Protein AF-A0A8J9SEF2-F1 (afdb_monomer_lite)

Structure (mmCIF, N/CA/C/O backbone):
data_AF-A0A8J9SEF2-F1
#
_entry.id   AF-A0A8J9SEF2-F1
#
loop_
_atom_site.group_PDB
_atom_site.id
_atom_site.type_symbol
_atom_site.label_atom_id
_atom_site.label_alt_id
_atom_site.label_comp_id
_atom_site.label_asym_id
_atom_site.label_entity_id
_atom_site.label_seq_id
_atom_site.pdbx_PDB_ins_code
_atom_site.Cartn_x
_atom_site.Cartn_y
_atom_site.Cartn_z
_atom_site.occupancy
_atom_site.B_iso_or_equiv
_atom_site.auth_seq_id
_atom_site.auth_comp_id
_atom_site.auth_asym_id
_atom_site.auth_atom_id
_atom_site.pdbx_PDB_model_num
ATOM 1 N N . MET A 1 1 ? -8.124 44.194 8.026 1.00 40.62 1 MET A N 1
ATOM 2 C CA . MET A 1 1 ? -6.827 43.954 7.359 1.00 40.62 1 MET A CA 1
ATOM 3 C C . MET A 1 1 ? -5.886 43.291 8.348 1.00 40.62 1 MET A C 1
ATOM 5 O O . MET A 1 1 ? -5.448 43.993 9.243 1.00 40.62 1 MET A O 1
ATOM 9 N N . LEU A 1 2 ? -5.600 41.988 8.229 1.00 38.72 2 LEU A N 1
ATOM 10 C CA . LEU A 1 2 ? -4.369 41.380 8.759 1.00 38.72 2 LEU A CA 1
ATOM 11 C C . LEU A 1 2 ? -4.247 39.901 8.355 1.00 38.72 2 LEU A C 1
ATOM 13 O O . LEU A 1 2 ? -5.195 39.137 8.477 1.00 38.72 2 LEU A O 1
ATOM 17 N N . ALA A 1 3 ? -3.027 39.566 7.925 1.00 41.69 3 ALA A N 1
ATOM 18 C CA . ALA A 1 3 ? -2.384 38.253 7.876 1.00 41.69 3 ALA A CA 1
ATOM 19 C C . ALA A 1 3 ? -2.909 37.188 6.892 1.00 41.69 3 ALA A C 1
ATOM 21 O O . ALA A 1 3 ? -3.782 36.405 7.225 1.00 41.69 3 ALA A O 1
ATOM 22 N N . PHE A 1 4 ? -2.235 37.041 5.740 1.00 32.47 4 PHE A N 1
ATOM 23 C CA . PHE A 1 4 ? -1.918 35.716 5.175 1.00 32.47 4 PHE A CA 1
ATOM 24 C C . PHE A 1 4 ? -0.724 35.817 4.209 1.00 32.47 4 PHE A C 1
ATOM 26 O O . PHE A 1 4 ? -0.853 35.844 2.987 1.00 32.47 4 PHE A O 1
ATOM 33 N N . ARG A 1 5 ? 0.486 35.930 4.766 1.00 47.00 5 ARG A N 1
ATOM 34 C CA . ARG A 1 5 ? 1.742 35.870 4.005 1.00 47.00 5 ARG A CA 1
ATOM 35 C C . ARG A 1 5 ? 2.729 34.960 4.725 1.00 47.00 5 ARG A C 1
ATOM 37 O O . ARG A 1 5 ? 3.659 35.431 5.357 1.00 47.00 5 ARG A O 1
ATOM 44 N N . ALA A 1 6 ? 2.509 33.654 4.621 1.00 43.16 6 ALA A N 1
ATOM 45 C CA . ALA A 1 6 ? 3.519 32.622 4.854 1.00 43.16 6 ALA A CA 1
ATOM 46 C C . ALA A 1 6 ? 2.970 31.283 4.344 1.00 43.16 6 ALA A C 1
ATOM 48 O O . ALA A 1 6 ? 2.022 30.754 4.906 1.00 43.1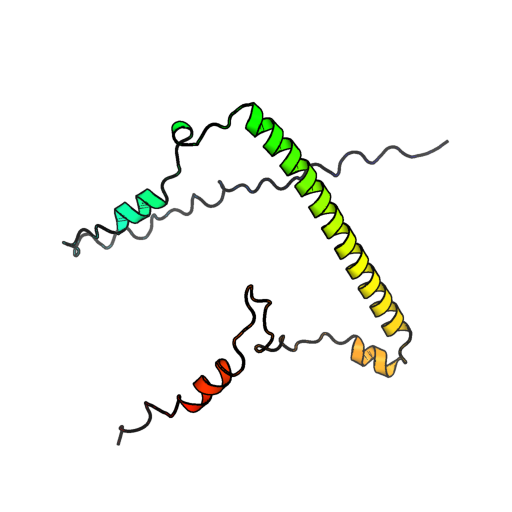6 6 ALA A O 1
ATOM 49 N N . GLY A 1 7 ? 3.525 30.745 3.257 1.00 38.25 7 GLY A N 1
ATOM 50 C CA . GLY A 1 7 ? 3.068 29.443 2.757 1.00 38.25 7 GLY A CA 1
ATOM 51 C C . GLY A 1 7 ? 3.515 29.064 1.350 1.00 38.25 7 GLY A C 1
ATOM 52 O O . GLY A 1 7 ? 2.766 28.423 0.628 1.00 38.25 7 GLY A O 1
ATOM 53 N N . ARG A 1 8 ? 4.716 29.465 0.917 1.00 46.78 8 ARG A N 1
ATOM 54 C CA . ARG A 1 8 ? 5.333 28.966 -0.329 1.00 46.78 8 ARG A CA 1
ATOM 55 C C . ARG A 1 8 ? 6.779 28.540 -0.087 1.00 46.78 8 ARG A C 1
ATOM 57 O O . ARG A 1 8 ? 7.684 29.053 -0.728 1.00 46.78 8 ARG A O 1
ATOM 64 N N . LYS A 1 9 ? 7.015 27.648 0.877 1.00 37.88 9 LYS A N 1
ATOM 65 C CA . LYS A 1 9 ? 8.335 27.020 1.088 1.00 37.88 9 LYS A CA 1
ATOM 66 C C . LYS A 1 9 ? 8.233 25.622 1.709 1.00 37.88 9 LYS A C 1
ATOM 68 O O . LYS A 1 9 ? 8.987 25.309 2.611 1.00 37.88 9 LYS A O 1
ATOM 73 N N . VAL A 1 10 ? 7.317 24.765 1.260 1.00 42.19 10 VAL A N 1
ATOM 74 C CA . VAL A 1 10 ? 7.364 23.343 1.658 1.00 42.19 10 VAL A CA 1
ATOM 75 C C . VAL A 1 10 ? 6.798 22.464 0.545 1.00 42.19 10 VAL A C 1
ATOM 77 O O . VAL A 1 10 ? 5.751 21.874 0.721 1.00 42.19 10 VAL A O 1
ATOM 80 N N . PHE A 1 11 ? 7.410 22.425 -0.642 1.00 36.53 11 PHE A N 1
ATOM 81 C CA . PHE A 1 11 ? 7.142 21.340 -1.607 1.00 36.53 11 PHE A CA 1
ATOM 82 C C . PHE A 1 11 ? 8.226 21.291 -2.696 1.00 36.53 11 PHE A C 1
ATOM 84 O O . PHE A 1 11 ? 7.969 21.441 -3.886 1.00 36.53 11 PHE A O 1
ATOM 91 N N . LYS A 1 12 ? 9.488 21.139 -2.284 1.00 38.25 12 LYS A N 1
ATOM 92 C CA . LYS A 1 12 ? 10.575 20.752 -3.196 1.00 38.25 12 LYS A CA 1
ATOM 93 C C . LYS A 1 12 ? 11.582 19.876 -2.456 1.00 38.25 12 LYS A C 1
ATOM 95 O O . LYS A 1 12 ? 12.712 20.263 -2.211 1.00 38.25 12 LYS A O 1
ATOM 100 N N . GLN A 1 13 ? 11.117 18.698 -2.071 1.00 35.53 13 GLN A N 1
ATOM 101 C CA . GLN A 1 13 ? 11.960 17.540 -1.796 1.00 35.53 13 GLN A CA 1
ATOM 102 C C . GLN A 1 13 ? 11.286 16.367 -2.501 1.00 35.53 13 GLN A C 1
ATOM 104 O O . GLN A 1 13 ? 10.603 15.539 -1.910 1.00 35.53 13 GLN A O 1
ATOM 109 N N . ILE A 1 14 ? 11.388 16.388 -3.831 1.00 41.12 14 ILE A N 1
ATOM 110 C CA . ILE A 1 14 ? 11.272 15.161 -4.608 1.00 41.12 14 ILE A CA 1
ATOM 111 C C . ILE A 1 14 ? 12.561 14.409 -4.308 1.00 41.12 14 ILE A C 1
ATOM 113 O O . ILE A 1 14 ? 13.652 14.962 -4.430 1.00 41.12 14 ILE A O 1
ATOM 117 N N . VAL A 1 15 ? 12.380 13.196 -3.808 1.00 40.47 15 VAL A N 1
ATOM 118 C CA . VAL A 1 15 ? 13.413 12.264 -3.382 1.00 40.47 15 VAL A CA 1
ATOM 119 C C . VAL A 1 15 ? 14.365 12.021 -4.554 1.00 40.47 15 VAL A C 1
ATOM 121 O O . VAL A 1 15 ? 14.059 11.250 -5.458 1.00 40.47 15 VAL A O 1
ATOM 124 N N . HIS A 1 16 ? 15.504 12.711 -4.559 1.00 33.38 16 HIS A N 1
ATOM 125 C CA . HIS A 1 16 ? 16.685 12.223 -5.251 1.00 33.38 16 HIS A CA 1
ATOM 126 C C . HIS A 1 16 ? 17.232 11.093 -4.385 1.00 33.38 16 HIS A C 1
ATOM 128 O O . HIS A 1 16 ? 17.646 11.314 -3.249 1.00 33.38 16 HIS A O 1
ATOM 134 N N . TYR A 1 17 ? 17.156 9.866 -4.888 1.00 38.69 17 TYR A N 1
ATOM 135 C CA . TYR A 1 17 ? 17.956 8.787 -4.336 1.00 38.69 17 TYR A CA 1
ATOM 136 C C . TYR A 1 17 ? 19.394 9.052 -4.786 1.00 38.69 17 TYR A C 1
ATOM 138 O O . TYR A 1 17 ? 19.707 8.863 -5.959 1.00 38.69 17 TYR A O 1
ATOM 146 N N . ASP A 1 18 ? 20.247 9.532 -3.879 1.00 35.22 18 ASP A N 1
ATOM 147 C CA . ASP A 1 18 ? 21.697 9.538 -4.084 1.00 35.22 18 ASP A CA 1
ATOM 148 C C . ASP A 1 18 ? 22.175 8.081 -4.126 1.00 35.22 18 ASP A C 1
ATOM 150 O O . ASP A 1 18 ? 22.506 7.469 -3.109 1.00 35.22 18 ASP A O 1
ATOM 154 N N . THR A 1 19 ? 22.187 7.491 -5.320 1.00 46.22 19 THR A N 1
ATOM 155 C CA . THR A 1 19 ? 22.782 6.171 -5.578 1.00 46.22 19 THR A CA 1
ATOM 156 C C . THR A 1 19 ? 24.313 6.200 -5.488 1.00 46.22 19 THR A C 1
ATOM 158 O O . THR A 1 19 ? 24.951 5.154 -5.415 1.00 46.22 19 THR A O 1
ATOM 161 N N . THR A 1 20 ? 24.915 7.387 -5.412 1.00 45.88 20 THR A N 1
ATOM 162 C CA . THR A 1 20 ? 26.365 7.617 -5.342 1.00 45.88 20 THR A CA 1
ATOM 163 C C . THR A 1 20 ? 26.957 7.496 -3.935 1.00 45.88 20 THR A C 1
ATOM 165 O O . THR A 1 20 ? 28.174 7.377 -3.801 1.00 45.88 20 THR A O 1
ATOM 168 N N . ALA A 1 21 ? 26.145 7.485 -2.872 1.00 38.91 21 ALA A N 1
ATOM 169 C CA . ALA A 1 21 ? 26.652 7.465 -1.493 1.00 38.91 21 ALA A CA 1
ATOM 170 C C . ALA A 1 21 ? 26.997 6.057 -0.958 1.00 38.91 21 ALA A C 1
ATOM 172 O O . ALA A 1 21 ? 27.643 5.940 0.083 1.00 38.91 21 ALA A O 1
ATOM 173 N N . LEU A 1 22 ? 26.606 4.983 -1.656 1.00 40.56 22 LEU A N 1
ATOM 174 C CA . LEU A 1 22 ? 26.847 3.593 -1.230 1.00 40.56 22 LEU A CA 1
ATOM 175 C C . LEU A 1 22 ? 28.058 2.919 -1.910 1.00 40.56 22 LEU A C 1
ATOM 177 O O . LEU A 1 22 ? 28.389 1.788 -1.563 1.00 40.56 22 LEU A O 1
ATOM 181 N N . SER A 1 23 ? 28.762 3.591 -2.829 1.00 45.38 23 SER A N 1
ATOM 182 C CA . SER A 1 23 ? 29.821 2.977 -3.654 1.00 45.38 23 SER A CA 1
ATOM 183 C C . SER A 1 23 ? 31.255 3.111 -3.113 1.00 45.38 23 SER A C 1
ATOM 185 O O . SER A 1 23 ? 32.210 2.747 -3.797 1.00 45.38 23 SER A O 1
ATOM 187 N N . ARG A 1 24 ? 31.453 3.591 -1.877 1.00 42.62 24 ARG A N 1
ATOM 188 C CA . ARG A 1 24 ? 32.793 3.743 -1.267 1.00 42.62 24 ARG A CA 1
ATOM 189 C C . ARG A 1 24 ? 32.951 3.050 0.086 1.00 42.62 24 ARG A C 1
ATOM 191 O O . ARG A 1 24 ? 33.584 3.586 0.992 1.00 42.62 24 ARG A O 1
ATOM 198 N N . VAL A 1 25 ? 32.437 1.829 0.224 1.00 44.97 25 VAL A N 1
ATOM 199 C CA . VAL A 1 25 ? 32.951 0.921 1.262 1.00 44.97 25 VAL A CA 1
ATOM 200 C C . VAL A 1 25 ? 34.244 0.316 0.724 1.00 44.97 25 VAL A C 1
ATOM 202 O O . VAL A 1 25 ? 34.237 -0.522 -0.174 1.00 44.97 25 VAL A O 1
ATOM 205 N N . SER A 1 26 ? 35.368 0.810 1.233 1.00 42.03 26 SER A N 1
ATOM 206 C CA . SER A 1 26 ? 36.709 0.348 0.899 1.00 42.03 26 SER A CA 1
ATOM 207 C C . SER A 1 26 ? 36.853 -1.156 1.161 1.00 42.03 26 SER A C 1
ATOM 209 O O . SER A 1 26 ? 36.987 -1.611 2.295 1.00 42.03 26 SER A O 1
ATOM 211 N N . VAL A 1 27 ? 36.905 -1.948 0.088 1.00 46.88 27 VAL A N 1
ATOM 212 C CA . VAL A 1 27 ? 37.334 -3.357 0.111 1.00 46.88 27 VAL A CA 1
ATOM 213 C C . VAL A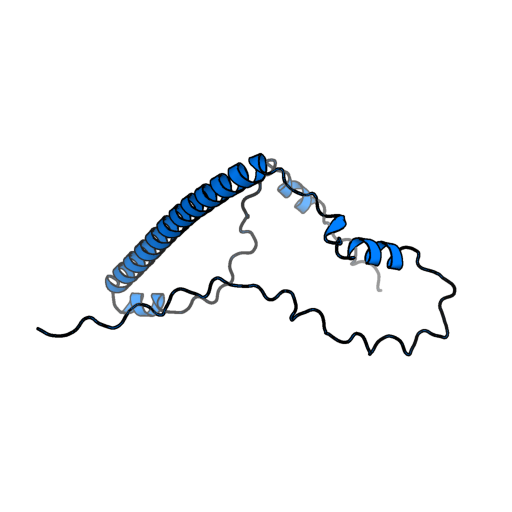 1 27 ? 38.866 -3.403 0.226 1.00 46.88 27 VAL A C 1
ATOM 215 O O . VAL A 1 27 ? 39.561 -3.967 -0.608 1.00 46.88 27 VAL A O 1
ATOM 218 N N . ALA A 1 28 ? 39.434 -2.749 1.241 1.00 45.59 28 ALA A N 1
ATOM 219 C CA . ALA A 1 28 ? 40.884 -2.718 1.465 1.00 45.59 28 ALA A CA 1
ATOM 220 C C . ALA A 1 28 ? 41.372 -3.863 2.380 1.00 45.59 28 ALA A C 1
ATOM 222 O O . ALA A 1 28 ? 42.567 -3.985 2.635 1.00 45.59 28 ALA A O 1
ATOM 223 N N . GLY A 1 29 ? 40.463 -4.705 2.890 1.00 40.38 29 GLY A N 1
ATOM 224 C CA . GLY A 1 29 ? 40.763 -5.669 3.958 1.00 40.38 29 GLY A CA 1
ATOM 225 C C . GLY A 1 29 ? 40.996 -7.127 3.547 1.00 40.38 29 GLY A C 1
ATOM 226 O O . GLY A 1 29 ? 41.514 -7.887 4.356 1.00 40.38 29 GLY A O 1
ATOM 227 N N . PHE A 1 30 ? 40.643 -7.548 2.327 1.00 43.50 30 PHE A N 1
ATOM 228 C CA . PHE A 1 30 ? 40.653 -8.979 1.963 1.00 43.50 30 PHE A CA 1
ATOM 229 C C . PHE A 1 30 ? 41.831 -9.422 1.081 1.00 43.50 30 PHE A C 1
ATOM 231 O O . PHE A 1 30 ? 42.010 -10.615 0.863 1.00 43.50 30 PHE A O 1
ATOM 238 N N . ALA A 1 31 ? 42.668 -8.497 0.599 1.00 50.19 31 ALA A N 1
ATOM 239 C CA . ALA A 1 31 ? 43.680 -8.812 -0.414 1.00 50.19 31 ALA A CA 1
ATOM 240 C C . ALA A 1 31 ? 45.015 -9.364 0.131 1.00 50.19 31 ALA A C 1
ATOM 242 O O . ALA A 1 31 ? 45.791 -9.922 -0.633 1.00 50.19 31 ALA A O 1
ATOM 243 N N . LYS A 1 32 ? 45.313 -9.249 1.435 1.00 42.09 32 LYS A N 1
ATOM 244 C CA . LYS A 1 32 ? 46.661 -9.561 1.962 1.00 42.09 32 LYS A CA 1
ATOM 245 C C . LYS A 1 32 ? 46.913 -11.015 2.384 1.00 42.09 32 LYS A C 1
ATOM 247 O O . LYS A 1 32 ? 47.990 -11.308 2.887 1.00 42.09 32 LYS A O 1
ATOM 252 N N . LYS A 1 33 ? 45.962 -11.936 2.198 1.00 37.25 33 LYS A N 1
ATOM 253 C CA . LYS A 1 33 ? 46.117 -13.340 2.633 1.00 37.25 33 LYS A CA 1
ATOM 254 C C . LYS A 1 33 ? 45.673 -14.345 1.566 1.00 37.25 33 LYS A C 1
ATOM 256 O O . LYS A 1 33 ? 44.932 -15.274 1.862 1.00 37.25 33 LYS A O 1
ATOM 261 N N . ALA A 1 34 ? 46.080 -14.124 0.319 1.00 41.56 34 ALA A N 1
ATOM 262 C CA . ALA A 1 34 ? 45.776 -15.031 -0.790 1.00 41.56 34 ALA A CA 1
ATOM 263 C C . ALA A 1 34 ? 46.942 -15.215 -1.779 1.00 41.56 34 ALA A C 1
ATOM 265 O O . ALA A 1 34 ? 46.733 -15.767 -2.852 1.00 41.56 34 ALA A O 1
ATOM 266 N N . GLU A 1 35 ? 48.164 -14.781 -1.450 1.00 37.66 35 GLU A N 1
ATOM 267 C CA . GLU A 1 35 ? 49.303 -14.946 -2.371 1.00 37.66 35 GLU A CA 1
ATOM 268 C C . GLU A 1 35 ? 49.918 -16.357 -2.367 1.00 37.66 35 GLU A C 1
ATOM 270 O O . GLU A 1 35 ? 50.668 -16.680 -3.279 1.00 37.66 35 GLU A O 1
ATOM 275 N N . GLU A 1 36 ? 49.558 -17.245 -1.431 1.00 39.88 36 GLU A N 1
ATOM 276 C CA . GLU A 1 36 ? 50.199 -18.572 -1.324 1.00 39.88 36 GLU A CA 1
ATOM 277 C C . GLU A 1 36 ? 49.355 -19.777 -1.770 1.00 39.88 36 GLU A C 1
ATOM 279 O O . GLU A 1 36 ? 49.841 -20.904 -1.741 1.00 39.88 36 GLU A O 1
ATOM 284 N N . SER A 1 37 ? 48.110 -19.607 -2.230 1.00 38.66 37 SER A N 1
ATOM 285 C CA . SER A 1 37 ? 47.346 -20.756 -2.757 1.00 38.66 37 SER A CA 1
ATOM 286 C C . SER A 1 37 ? 46.156 -20.363 -3.633 1.00 38.66 37 SER A C 1
ATOM 288 O O . SER A 1 37 ? 45.055 -20.202 -3.128 1.00 38.66 37 SER A O 1
ATOM 290 N N . ALA A 1 38 ? 46.339 -20.253 -4.955 1.00 37.00 38 ALA A N 1
ATOM 291 C CA . ALA A 1 38 ? 45.246 -20.444 -5.926 1.00 37.00 38 ALA A CA 1
ATOM 292 C C . ALA A 1 38 ? 45.747 -20.399 -7.380 1.00 37.00 38 ALA A C 1
ATOM 294 O O . ALA A 1 38 ? 45.546 -19.432 -8.114 1.00 37.00 38 ALA A O 1
ATOM 295 N N . GLY A 1 39 ? 46.345 -21.498 -7.841 1.00 40.41 39 GLY A N 1
ATOM 296 C CA . GLY A 1 39 ? 46.527 -21.794 -9.267 1.00 40.41 39 GLY A CA 1
ATOM 297 C C . GLY A 1 39 ? 45.216 -22.206 -9.950 1.00 40.41 39 GLY A C 1
ATOM 298 O O . GLY A 1 39 ? 45.155 -23.253 -10.584 1.00 40.41 39 GLY A O 1
ATOM 299 N N . GLY A 1 40 ? 44.157 -21.410 -9.805 1.00 43.78 40 GLY A N 1
ATOM 300 C CA . GLY A 1 40 ? 42.852 -21.662 -10.408 1.00 43.78 40 GLY A CA 1
ATOM 301 C C . GLY A 1 40 ? 42.196 -20.338 -10.754 1.00 43.78 40 GLY A C 1
ATOM 302 O O . GLY A 1 40 ? 41.572 -19.709 -9.909 1.00 43.78 40 GLY A O 1
ATOM 303 N N . LYS A 1 41 ? 42.376 -19.871 -11.993 1.00 54.75 41 LYS A N 1
ATOM 304 C CA . LYS A 1 41 ? 41.677 -18.681 -12.485 1.00 54.75 41 LYS A CA 1
ATOM 305 C C . LYS A 1 41 ? 40.192 -19.022 -12.576 1.00 54.75 41 LYS A C 1
ATOM 307 O O . LYS A 1 41 ? 39.751 -19.608 -13.560 1.00 54.75 41 LYS A O 1
ATOM 312 N N . ASP A 1 42 ? 39.422 -18.664 -11.556 1.00 63.47 42 ASP A N 1
ATOM 313 C CA . ASP A 1 42 ? 37.967 -18.755 -11.588 1.00 63.47 42 ASP A CA 1
ATOM 314 C C . ASP A 1 42 ? 37.433 -17.819 -12.680 1.00 63.47 42 ASP A C 1
ATOM 316 O O . ASP A 1 42 ? 37.102 -16.665 -12.433 1.00 63.47 42 ASP A O 1
ATOM 320 N N . HIS A 1 43 ? 37.304 -18.316 -13.913 1.00 61.38 43 HIS A N 1
ATOM 321 C CA . HIS A 1 43 ? 36.793 -17.577 -15.081 1.00 61.38 43 HIS A CA 1
ATOM 322 C C . HIS A 1 43 ? 35.383 -16.975 -14.885 1.00 61.38 43 HIS A C 1
ATOM 324 O O . HIS A 1 43 ? 34.877 -16.246 -15.737 1.00 61.38 43 HIS A O 1
ATOM 330 N N . LYS A 1 44 ? 34.729 -17.289 -13.763 1.00 66.19 44 LYS A N 1
ATOM 331 C CA . LYS A 1 44 ? 33.404 -16.808 -13.371 1.00 66.19 44 LYS A CA 1
ATOM 332 C C . LYS A 1 44 ? 33.452 -15.417 -12.733 1.00 66.19 44 LYS A C 1
ATOM 334 O O . LYS A 1 44 ? 32.542 -14.631 -12.980 1.00 66.19 44 LYS A O 1
ATOM 339 N N . THR A 1 45 ? 34.497 -15.084 -11.971 1.00 76.00 45 THR A N 1
ATOM 340 C CA . THR A 1 45 ? 34.614 -13.775 -11.305 1.00 76.00 45 THR A CA 1
ATOM 341 C C . THR A 1 45 ? 34.750 -12.597 -12.283 1.00 76.00 45 THR A C 1
ATOM 343 O O . THR A 1 45 ? 33.984 -11.647 -12.120 1.00 76.00 45 THR A O 1
ATOM 346 N N . PRO A 1 46 ? 35.569 -12.636 -13.360 1.00 80.31 46 PRO A N 1
ATOM 347 C CA . PRO A 1 46 ? 35.617 -11.529 -14.320 1.00 80.31 46 PRO A CA 1
ATOM 348 C C . PRO A 1 46 ? 34.322 -11.399 -15.134 1.00 80.31 46 PRO A C 1
ATOM 350 O O . PRO A 1 46 ? 33.933 -10.298 -15.510 1.00 80.31 46 PRO A O 1
ATOM 353 N N . ARG A 1 47 ? 33.603 -12.506 -15.372 1.00 79.50 47 ARG A N 1
ATOM 354 C CA . ARG A 1 47 ? 32.313 -12.485 -16.077 1.00 79.50 47 ARG A CA 1
ATOM 355 C C . ARG A 1 47 ? 31.216 -11.808 -15.254 1.00 79.50 47 ARG A C 1
ATOM 357 O O . ARG A 1 47 ? 30.395 -11.103 -15.824 1.00 79.50 47 ARG A O 1
ATOM 364 N N . LEU A 1 48 ? 31.198 -12.027 -13.939 1.00 80.88 48 LEU A N 1
ATOM 365 C CA . LEU A 1 48 ? 30.260 -11.357 -13.033 1.00 80.88 48 LEU A CA 1
ATOM 366 C C . LEU A 1 48 ? 30.551 -9.858 -12.937 1.00 80.88 48 LEU A C 1
ATOM 368 O O . LEU A 1 48 ? 29.618 -9.065 -12.985 1.00 80.88 48 LEU A O 1
ATOM 372 N N . LEU A 1 49 ? 31.830 -9.475 -12.873 1.00 84.44 49 LEU A N 1
ATOM 373 C CA . LEU A 1 49 ? 32.235 -8.067 -12.886 1.00 84.44 49 LEU A CA 1
ATOM 374 C C . LEU A 1 49 ? 31.790 -7.362 -14.171 1.00 84.44 49 LEU A C 1
ATOM 376 O O . LEU A 1 49 ? 31.243 -6.273 -14.093 1.00 84.44 49 LEU A O 1
ATOM 380 N N . LYS A 1 50 ? 31.904 -8.028 -15.324 1.00 82.12 50 LYS A N 1
ATOM 381 C CA . LYS A 1 50 ? 31.414 -7.506 -16.607 1.00 82.12 50 LYS A CA 1
ATOM 382 C C . LYS A 1 50 ? 29.889 -7.320 -16.670 1.00 82.12 50 LYS A C 1
ATOM 384 O O . LYS A 1 50 ? 29.409 -6.476 -17.407 1.00 82.12 50 LYS A O 1
ATOM 389 N N . ILE A 1 51 ? 29.105 -8.110 -15.930 1.00 84.50 51 ILE A N 1
ATOM 390 C CA . ILE A 1 51 ? 27.637 -7.942 -15.865 1.00 84.50 51 ILE A CA 1
ATOM 391 C C . ILE A 1 51 ? 27.256 -6.730 -15.003 1.00 84.50 51 ILE A C 1
ATOM 393 O O . ILE A 1 51 ? 26.212 -6.125 -15.217 1.00 84.50 51 ILE A O 1
ATOM 397 N N . LEU A 1 52 ? 28.083 -6.420 -14.005 1.00 83.94 52 LEU A N 1
ATOM 398 C CA . LEU A 1 52 ? 27.893 -5.294 -13.093 1.00 83.94 52 LEU A CA 1
ATOM 399 C C . LEU A 1 52 ? 28.522 -3.996 -13.612 1.00 83.94 52 LEU A C 1
ATOM 401 O O . LEU A 1 52 ? 28.323 -2.953 -12.997 1.00 83.94 52 LEU A O 1
ATOM 405 N N . GLU A 1 53 ? 29.299 -4.072 -14.692 1.00 84.81 53 GLU A N 1
ATOM 406 C CA . GLU A 1 53 ? 29.877 -2.914 -15.358 1.00 84.81 53 GLU A CA 1
ATOM 407 C C . GLU A 1 53 ? 28.744 -2.014 -15.860 1.00 84.81 53 GLU A C 1
ATOM 409 O O . GLU A 1 53 ? 27.786 -2.476 -16.485 1.00 84.81 53 GLU A O 1
ATOM 414 N N . GLU A 1 54 ? 28.813 -0.735 -15.500 1.00 79.19 54 GLU A N 1
ATOM 415 C CA . GLU A 1 54 ? 27.810 0.246 -15.893 1.00 79.19 54 GLU A CA 1
ATOM 416 C C . GLU A 1 54 ? 27.848 0.418 -17.412 1.00 79.19 54 GLU A C 1
ATOM 418 O O . GLU A 1 54 ? 28.916 0.573 -18.002 1.00 79.19 54 GLU A O 1
ATOM 423 N N . LEU A 1 55 ? 26.671 0.396 -18.042 1.00 76.75 55 LEU A N 1
ATOM 424 C CA . LEU A 1 55 ? 26.556 0.735 -19.456 1.00 76.75 55 LEU A CA 1
ATOM 425 C C . LEU A 1 55 ? 26.985 2.188 -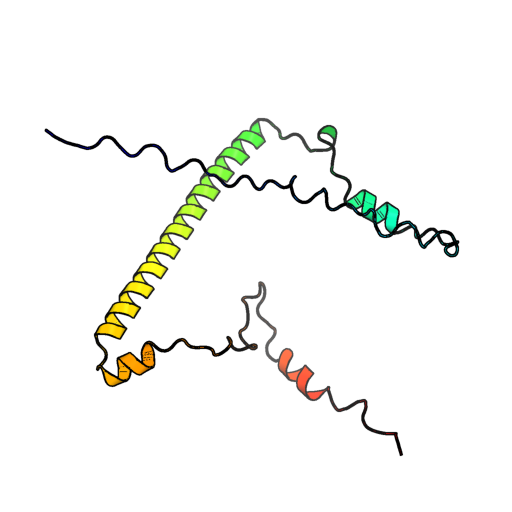19.634 1.00 76.75 55 LEU A C 1
ATOM 427 O O . LEU A 1 55 ? 26.483 3.084 -18.947 1.00 76.75 55 LEU A O 1
ATOM 431 N N . THR A 1 56 ? 27.908 2.412 -20.559 1.00 77.06 56 THR A N 1
ATOM 432 C CA . THR A 1 56 ? 28.338 3.767 -20.908 1.00 77.06 56 THR A CA 1
ATOM 433 C C . THR A 1 56 ? 27.205 4.511 -21.626 1.00 77.06 56 THR A C 1
ATOM 435 O O . THR A 1 56 ? 26.321 3.897 -22.226 1.00 77.06 56 THR A O 1
ATOM 438 N N . GLU A 1 57 ? 27.193 5.849 -21.575 1.00 70.81 57 GLU A N 1
ATOM 439 C CA . GLU A 1 57 ? 26.128 6.663 -22.198 1.00 70.81 57 GLU A CA 1
ATOM 440 C C . GLU A 1 57 ? 25.977 6.403 -23.709 1.00 70.81 57 GLU A C 1
ATOM 442 O O . GLU A 1 57 ? 24.882 6.534 -24.258 1.00 70.81 57 GLU A O 1
ATOM 447 N N . ASP A 1 58 ? 27.057 5.983 -24.371 1.00 73.06 58 ASP A N 1
ATOM 448 C CA . ASP A 1 58 ? 27.076 5.641 -25.795 1.00 73.06 58 ASP A CA 1
ATOM 449 C C . ASP A 1 58 ? 26.394 4.300 -26.109 1.00 73.06 58 ASP A C 1
ATOM 451 O O . ASP A 1 58 ? 25.906 4.097 -27.223 1.00 73.06 58 ASP A O 1
ATOM 455 N N . GLU A 1 59 ? 26.312 3.401 -25.128 1.00 75.31 59 GLU A N 1
ATOM 456 C CA . GLU A 1 59 ? 25.653 2.095 -25.239 1.00 75.31 59 GLU A CA 1
ATOM 457 C C . GLU A 1 59 ? 24.159 2.168 -24.890 1.00 75.31 59 GLU A C 1
ATOM 459 O O . GLU A 1 59 ? 23.412 1.210 -25.120 1.00 75.31 59 GLU A O 1
ATOM 464 N N . MET A 1 60 ? 23.694 3.303 -24.355 1.00 73.12 60 MET A N 1
ATOM 465 C CA . MET A 1 60 ? 22.282 3.504 -24.056 1.00 73.12 60 MET A CA 1
ATOM 466 C C . MET A 1 60 ? 21.474 3.781 -25.335 1.00 73.12 60 MET A C 1
ATOM 468 O O . MET A 1 60 ? 21.825 4.663 -26.125 1.00 73.12 60 MET A O 1
ATOM 472 N N . PRO A 1 61 ? 20.336 3.093 -25.543 1.00 77.50 61 PRO A N 1
ATOM 473 C CA . PRO A 1 61 ? 19.485 3.346 -26.698 1.00 77.50 61 PRO A CA 1
ATOM 474 C C . PRO A 1 61 ? 18.904 4.766 -26.636 1.00 77.50 61 PRO A C 1
ATOM 476 O O . PRO A 1 61 ? 18.184 5.125 -25.701 1.00 77.50 61 PRO A O 1
ATOM 479 N N . LYS A 1 62 ? 19.209 5.579 -27.653 1.00 79.50 62 LYS A N 1
ATOM 480 C CA . LYS A 1 62 ? 18.671 6.938 -27.801 1.00 79.50 62 LYS A CA 1
ATOM 481 C C . LYS A 1 62 ? 17.242 6.861 -28.329 1.00 79.50 62 LYS A C 1
ATOM 483 O O . LYS A 1 62 ? 16.969 6.204 -29.330 1.00 79.50 62 LYS A O 1
ATOM 488 N N . LEU A 1 63 ? 16.332 7.535 -27.640 1.00 81.75 63 LEU A N 1
ATOM 489 C CA . LEU A 1 63 ? 14.912 7.530 -27.960 1.00 81.75 63 LEU A CA 1
ATOM 490 C C . LEU A 1 63 ? 14.620 8.471 -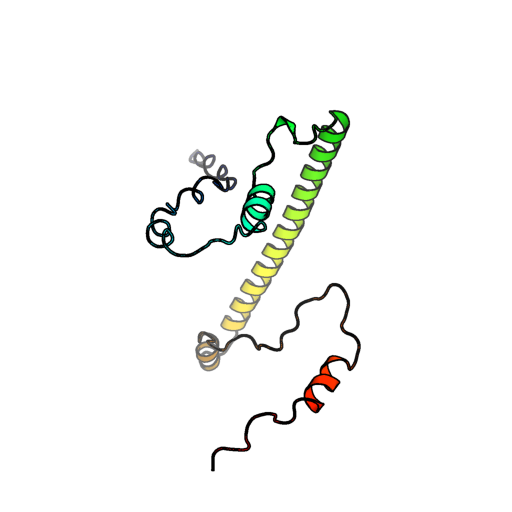29.140 1.00 81.75 63 LEU A C 1
ATOM 492 O O . LEU A 1 63 ? 15.152 9.584 -29.183 1.00 81.75 63 LEU A O 1
ATOM 496 N N . SER A 1 64 ? 13.759 8.049 -30.070 1.00 90.31 64 SER A N 1
ATOM 497 C CA . SER A 1 64 ? 13.246 8.927 -31.130 1.00 90.31 64 SER A CA 1
ATOM 498 C C . SER A 1 64 ? 12.521 10.135 -30.512 1.00 90.31 64 SER A C 1
ATOM 500 O O . SER A 1 64 ? 11.899 9.996 -29.453 1.00 90.31 64 SER A O 1
ATOM 502 N N . PRO A 1 65 ? 12.562 11.332 -31.129 1.00 86.81 65 PRO A N 1
ATOM 503 C CA . PRO A 1 65 ? 11.843 12.497 -30.613 1.00 86.81 65 PRO A CA 1
ATOM 504 C C . PRO A 1 65 ? 10.325 12.278 -30.505 1.00 86.81 65 PRO A C 1
ATOM 506 O O . PRO A 1 65 ? 9.707 12.847 -29.605 1.00 86.81 65 PRO A O 1
ATOM 509 N N . GLU A 1 66 ? 9.736 11.456 -31.378 1.00 87.50 66 GLU A N 1
ATOM 510 C CA . GLU A 1 66 ? 8.313 11.089 -31.334 1.00 87.50 66 GLU A CA 1
ATOM 511 C C . GLU A 1 66 ? 8.008 10.202 -30.120 1.00 87.50 66 GLU A C 1
ATOM 513 O O . GLU A 1 66 ? 7.166 10.545 -29.287 1.00 87.50 66 GLU A O 1
ATOM 518 N N . ASP A 1 67 ? 8.786 9.132 -29.942 1.00 90.25 67 ASP A N 1
ATOM 519 C CA . ASP A 1 67 ? 8.687 8.260 -28.773 1.00 90.25 67 ASP A CA 1
ATOM 520 C C . ASP A 1 67 ? 8.858 9.072 -27.485 1.00 90.25 67 ASP A C 1
ATOM 522 O O . ASP A 1 67 ? 8.079 8.937 -26.543 1.00 90.25 67 ASP A O 1
ATOM 526 N N . ALA A 1 68 ? 9.832 9.983 -27.433 1.00 89.06 68 ALA A N 1
ATOM 527 C CA . ALA A 1 68 ? 10.079 10.812 -26.257 1.00 89.06 68 ALA A CA 1
ATOM 528 C C . ALA A 1 68 ? 8.863 11.655 -25.837 1.00 89.06 68 ALA A C 1
ATOM 530 O O . ALA A 1 68 ? 8.705 11.936 -24.646 1.00 89.06 68 ALA A O 1
ATOM 531 N N . GLN A 1 69 ? 8.008 12.069 -26.776 1.00 90.94 69 GLN A N 1
ATOM 532 C CA . GLN A 1 69 ? 6.760 12.769 -26.461 1.00 90.94 69 GLN A CA 1
ATOM 533 C C . GLN A 1 69 ? 5.701 11.800 -25.925 1.00 90.94 69 GLN A C 1
ATOM 535 O O . GLN A 1 69 ? 5.153 12.053 -24.849 1.00 90.94 69 GLN A O 1
ATOM 540 N N . LEU A 1 70 ? 5.508 10.653 -2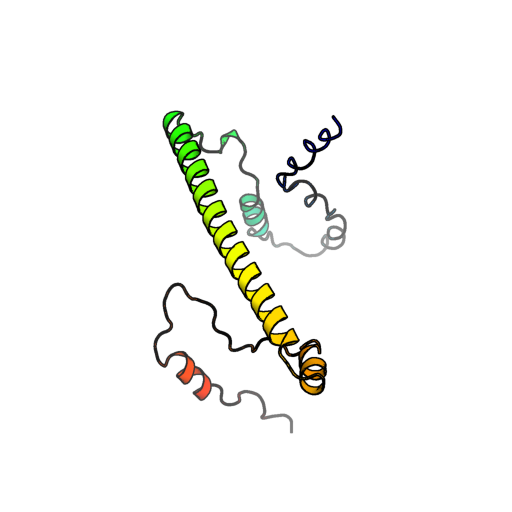6.584 1.00 93.38 70 LEU A N 1
ATOM 541 C CA . LEU A 1 70 ? 4.597 9.595 -26.127 1.00 93.38 70 LEU A CA 1
ATOM 542 C C . LEU A 1 70 ? 4.929 9.132 -24.701 1.00 93.38 70 LEU A C 1
ATOM 544 O O . LEU A 1 70 ? 4.053 9.049 -23.839 1.00 93.38 70 LEU A O 1
ATOM 548 N N . TRP A 1 71 ? 6.210 8.906 -24.405 1.00 93.19 71 TRP A N 1
ATOM 549 C CA . TRP A 1 71 ? 6.668 8.508 -23.073 1.00 93.19 71 TRP A CA 1
ATOM 550 C C . TRP A 1 71 ? 6.425 9.594 -22.017 1.00 93.19 71 TRP A C 1
ATOM 552 O O . TRP A 1 71 ? 6.074 9.274 -20.876 1.00 93.19 71 TRP A O 1
ATOM 562 N N . LYS A 1 72 ? 6.563 10.879 -22.369 1.00 93.69 72 LYS A N 1
ATOM 563 C CA . LYS A 1 72 ? 6.245 11.996 -21.459 1.00 93.69 72 LYS A CA 1
ATOM 564 C C . LYS A 1 72 ? 4.759 12.028 -21.113 1.00 93.69 72 LYS A C 1
ATOM 566 O O . LYS A 1 72 ? 4.412 12.184 -19.939 1.00 93.69 72 LYS A O 1
ATOM 571 N N . GLU A 1 73 ? 3.893 11.863 -22.107 1.00 95.31 73 GLU A N 1
ATOM 572 C CA . GLU A 1 73 ? 2.442 11.820 -21.910 1.00 95.31 73 GLU A CA 1
ATOM 573 C C . GLU A 1 73 ? 2.028 10.606 -21.074 1.00 95.31 73 GLU A C 1
ATOM 575 O O . GLU A 1 73 ? 1.358 10.764 -20.048 1.00 95.31 73 GLU A O 1
ATOM 580 N N . ALA A 1 74 ? 2.527 9.417 -21.422 1.00 96.00 74 ALA A N 1
ATOM 581 C CA . ALA A 1 74 ? 2.282 8.186 -20.674 1.00 96.00 74 ALA A CA 1
ATOM 582 C C . ALA A 1 74 ? 2.737 8.298 -19.209 1.00 96.00 74 ALA A C 1
ATOM 584 O O . ALA A 1 74 ? 2.022 7.887 -18.294 1.00 96.00 74 ALA A O 1
ATOM 585 N N . THR A 1 75 ? 3.894 8.918 -18.960 1.00 96.69 75 THR A N 1
ATOM 586 C CA . THR A 1 75 ? 4.407 9.138 -17.598 1.00 96.69 75 THR A CA 1
ATOM 587 C C . THR A 1 75 ? 3.502 10.072 -16.798 1.00 96.69 75 THR A C 1
ATOM 589 O O . THR A 1 75 ? 3.238 9.831 -15.614 1.00 96.69 75 THR A O 1
ATOM 592 N N . LYS A 1 76 ? 2.997 11.139 -17.426 1.00 97.44 76 LYS A N 1
ATOM 593 C CA . LYS A 1 76 ? 2.083 12.089 -16.783 1.00 97.44 76 LYS A CA 1
ATOM 594 C C . LYS A 1 76 ? 0.763 11.419 -16.404 1.00 97.44 76 LYS A C 1
ATOM 596 O O . LYS A 1 76 ? 0.311 11.583 -15.267 1.00 97.44 76 LYS A O 1
ATOM 601 N N . GLU A 1 77 ? 0.184 10.638 -17.312 1.00 98.00 77 GLU A N 1
ATOM 602 C CA . GLU A 1 77 ? -1.051 9.891 -17.052 1.00 98.00 77 GLU A CA 1
ATOM 603 C C . GLU A 1 77 ? -0.855 8.823 -15.975 1.00 98.00 77 GLU A C 1
ATOM 605 O O . GLU A 1 77 ? -1.636 8.747 -15.022 1.00 98.00 77 GLU A O 1
ATOM 610 N N . TYR A 1 78 ? 0.242 8.066 -16.036 1.00 98.06 78 TYR A N 1
ATOM 611 C CA . TYR A 1 78 ? 0.586 7.100 -14.996 1.00 98.06 78 TYR A CA 1
ATOM 612 C C . TYR A 1 78 ? 0.706 7.765 -13.618 1.00 98.06 78 TYR A C 1
ATOM 614 O O . TYR A 1 78 ? 0.106 7.302 -12.643 1.00 98.06 78 TYR A O 1
ATOM 622 N N . SER A 1 79 ? 1.422 8.889 -13.533 1.00 97.62 79 SER A N 1
ATOM 623 C CA . SER A 1 79 ? 1.570 9.656 -12.292 1.00 97.62 79 SER A CA 1
ATOM 624 C C . SER A 1 79 ? 0.218 10.144 -11.763 1.00 97.62 79 SER A C 1
ATOM 626 O O . SER A 1 79 ? -0.093 9.972 -10.579 1.00 97.62 79 SER A O 1
ATOM 628 N N . ARG A 1 80 ? -0.642 10.677 -12.640 1.00 98.12 80 ARG A N 1
ATOM 629 C CA . ARG A 1 80 ? -2.003 11.104 -12.291 1.00 98.12 80 ARG A CA 1
ATOM 630 C C . ARG A 1 80 ? -2.815 9.947 -11.703 1.00 98.12 80 ARG A C 1
ATOM 632 O O . ARG A 1 80 ? -3.361 10.096 -10.605 1.00 98.12 80 ARG A O 1
ATOM 639 N N . LEU A 1 81 ? -2.868 8.804 -12.387 1.00 98.31 81 LEU A N 1
ATOM 640 C CA . LEU A 1 81 ? -3.604 7.618 -11.933 1.00 98.31 81 LEU A CA 1
ATOM 641 C C . LEU A 1 81 ? -3.054 7.085 -10.607 1.00 98.31 81 LEU A C 1
ATOM 643 O O . LEU A 1 81 ? -3.820 6.783 -9.687 1.00 98.31 81 LEU A O 1
ATOM 647 N N . LYS A 1 82 ? -1.728 7.045 -10.457 1.00 98.25 82 LYS A N 1
ATOM 648 C CA . LYS A 1 82 ? -1.089 6.592 -9.221 1.00 98.25 82 LYS A CA 1
ATOM 649 C C . LYS A 1 82 ? -1.419 7.502 -8.041 1.00 98.25 82 LYS A C 1
ATOM 651 O O . LYS A 1 82 ? -1.713 7.014 -6.948 1.00 98.25 82 LYS A O 1
ATOM 656 N N . MET A 1 83 ? -1.445 8.814 -8.263 1.00 98.06 83 MET A N 1
ATOM 657 C CA . MET A 1 83 ? -1.840 9.782 -7.241 1.00 98.06 83 MET A CA 1
ATOM 658 C C . MET A 1 83 ? -3.321 9.676 -6.874 1.00 98.06 83 MET A C 1
ATOM 660 O O . MET A 1 83 ? -3.666 9.846 -5.704 1.00 98.06 83 MET A O 1
ATOM 664 N N . MET A 1 84 ? -4.199 9.376 -7.833 1.00 98.38 84 MET A N 1
ATOM 665 C CA . MET A 1 84 ? -5.607 9.086 -7.542 1.00 98.38 84 MET A CA 1
ATOM 666 C C . MET A 1 84 ? -5.747 7.843 -6.655 1.00 98.38 84 MET A C 1
ATOM 668 O O . MET A 1 84 ? -6.405 7.918 -5.618 1.00 98.38 84 MET A O 1
ATOM 672 N N . GLN A 1 85 ? -5.065 6.745 -6.998 1.00 98.38 85 GLN A N 1
ATOM 673 C CA . GLN A 1 85 ? -5.049 5.521 -6.188 1.00 98.38 85 GLN A CA 1
ATOM 674 C C . GLN A 1 85 ? -4.535 5.790 -4.766 1.00 98.38 85 GLN A C 1
ATOM 676 O O . GLN A 1 85 ? -5.135 5.341 -3.790 1.00 98.38 85 GLN A O 1
ATOM 681 N N . HIS A 1 86 ? -3.445 6.552 -4.638 1.00 98.38 86 HIS A N 1
ATOM 682 C CA . HIS A 1 86 ? -2.884 6.906 -3.338 1.00 98.38 86 HIS A CA 1
ATOM 683 C C . HIS A 1 86 ? -3.874 7.710 -2.488 1.00 98.38 86 HIS A C 1
ATOM 685 O O . HIS A 1 86 ? -4.060 7.399 -1.315 1.00 98.38 86 HIS A O 1
ATOM 691 N N . ARG A 1 87 ? -4.545 8.715 -3.066 1.00 98.31 87 ARG A N 1
ATOM 692 C CA . ARG A 1 87 ? -5.553 9.504 -2.341 1.00 98.31 87 ARG A CA 1
ATOM 693 C C . ARG A 1 87 ? -6.723 8.640 -1.880 1.00 98.31 87 ARG A C 1
ATOM 695 O O . ARG A 1 87 ? -7.099 8.740 -0.720 1.00 98.31 87 ARG A O 1
ATOM 702 N N . ALA A 1 88 ? -7.236 7.761 -2.742 1.00 98.50 88 ALA A N 1
ATOM 703 C CA . ALA A 1 88 ? -8.307 6.834 -2.377 1.00 98.50 88 ALA A CA 1
ATOM 704 C C . ALA A 1 88 ? -7.904 5.936 -1.193 1.00 98.50 88 ALA A C 1
ATOM 706 O O . ALA A 1 88 ? -8.666 5.788 -0.239 1.00 98.50 88 ALA A O 1
ATOM 707 N N . TRP A 1 89 ? -6.678 5.407 -1.211 1.00 98.19 89 TRP A N 1
ATOM 708 C CA . TRP A 1 89 ? -6.140 4.611 -0.108 1.00 98.19 89 TRP A CA 1
ATOM 709 C C . TRP A 1 89 ? -5.985 5.417 1.191 1.00 98.19 89 TRP A C 1
ATOM 711 O O . TRP A 1 89 ? -6.370 4.941 2.257 1.00 98.19 89 TRP A O 1
ATOM 721 N N . GLN A 1 90 ? -5.482 6.652 1.117 1.00 98.44 90 GLN A N 1
ATOM 722 C CA . GLN A 1 90 ? -5.367 7.537 2.284 1.00 98.44 90 GLN A CA 1
ATOM 723 C C . GLN A 1 90 ? -6.735 7.852 2.899 1.00 98.44 90 GLN A C 1
ATOM 725 O O . GLN A 1 90 ? -6.890 7.807 4.120 1.00 98.44 90 GLN A O 1
ATOM 730 N N . THR A 1 91 ? -7.741 8.129 2.067 1.00 98.50 91 THR A N 1
ATOM 731 C CA . THR A 1 91 ? -9.108 8.372 2.534 1.00 98.50 91 THR A CA 1
ATOM 732 C C . THR A 1 91 ? -9.678 7.135 3.228 1.00 98.50 91 THR A C 1
ATOM 734 O O . THR A 1 91 ? -10.151 7.247 4.358 1.00 98.50 91 THR A O 1
ATOM 737 N N . ASP A 1 92 ? -9.550 5.953 2.627 1.00 98.56 92 ASP A N 1
ATOM 738 C CA . ASP A 1 92 ? -9.988 4.687 3.231 1.00 98.56 92 ASP A CA 1
ATOM 739 C C . ASP A 1 92 ? -9.307 4.424 4.590 1.00 98.56 92 ASP A C 1
ATOM 741 O O . ASP A 1 92 ? -9.975 4.134 5.586 1.00 98.56 92 ASP A O 1
ATOM 745 N N . LEU A 1 93 ? -7.987 4.616 4.677 1.00 98.50 93 LEU A N 1
ATOM 746 C CA . LEU A 1 93 ? -7.256 4.503 5.942 1.00 98.50 93 LEU A CA 1
ATOM 747 C C . LEU A 1 93 ? -7.730 5.516 6.989 1.00 98.50 93 LEU A C 1
ATOM 749 O O . LEU A 1 93 ? -7.908 5.150 8.155 1.00 98.50 93 LEU A O 1
ATOM 753 N N . SER A 1 94 ? -7.951 6.772 6.597 1.00 98.31 94 SER A N 1
ATOM 754 C CA . SER A 1 94 ? -8.423 7.805 7.524 1.00 98.31 94 SER A CA 1
ATOM 755 C C . SER A 1 94 ? -9.808 7.482 8.082 1.00 98.31 94 SER A C 1
ATOM 757 O O . SER A 1 94 ? -10.020 7.621 9.287 1.00 98.31 94 SER A O 1
ATOM 759 N N . ILE A 1 95 ? -10.712 6.965 7.241 1.00 98.56 95 ILE A N 1
ATOM 760 C CA . ILE A 1 95 ? -12.061 6.560 7.642 1.00 98.56 95 ILE A CA 1
ATOM 761 C C . ILE A 1 95 ? -11.969 5.400 8.632 1.00 98.56 95 ILE A C 1
ATOM 763 O O . ILE A 1 95 ? -12.541 5.469 9.719 1.00 98.56 95 ILE A O 1
ATOM 767 N N . LYS A 1 96 ? -11.184 4.364 8.317 1.00 98.19 96 LYS A N 1
ATOM 768 C CA . LYS A 1 96 ? -10.970 3.219 9.218 1.00 98.19 96 LYS A CA 1
ATOM 769 C C . LYS A 1 96 ? -10.416 3.650 10.574 1.00 98.19 96 LYS A C 1
ATOM 771 O O . LYS A 1 96 ? -10.851 3.139 11.604 1.00 98.19 96 LYS A O 1
ATOM 776 N N . LEU A 1 97 ? -9.491 4.609 10.595 1.00 97.94 97 LEU A N 1
ATOM 777 C CA . LEU A 1 97 ? -8.935 5.131 11.840 1.00 97.94 97 LEU A CA 1
ATOM 778 C C . LEU A 1 97 ? -9.971 5.925 12.650 1.00 97.94 97 LEU A C 1
ATOM 780 O O . LEU A 1 97 ? -10.034 5.766 13.869 1.00 97.94 97 LEU A O 1
ATOM 784 N N . GLN A 1 98 ? -10.778 6.763 11.998 1.00 98.25 98 GLN A N 1
ATOM 785 C CA . GLN A 1 98 ? -11.856 7.512 12.652 1.00 98.25 98 GLN A CA 1
ATOM 786 C C . GLN A 1 98 ? -12.904 6.570 13.248 1.00 98.25 98 GLN A C 1
ATOM 788 O O . GLN A 1 98 ? -13.240 6.701 14.424 1.00 98.25 98 GLN A O 1
ATOM 793 N N . LEU A 1 99 ? -13.347 5.574 12.478 1.00 98.38 99 LEU A N 1
ATOM 794 C CA . LEU A 1 99 ? -14.292 4.558 12.940 1.00 98.38 99 LEU A CA 1
ATOM 795 C C . LEU A 1 99 ? -13.723 3.746 14.106 1.00 98.38 99 LEU A C 1
ATOM 797 O O . LEU A 1 99 ? -14.424 3.534 15.091 1.00 98.38 99 LEU A O 1
ATOM 801 N N . LYS A 1 100 ? -12.440 3.360 14.053 1.00 96.25 100 LYS A N 1
ATOM 802 C CA . LYS A 1 100 ? -11.769 2.691 15.179 1.00 96.25 100 LYS A CA 1
ATOM 803 C C . LYS A 1 100 ? -11.817 3.547 16.448 1.00 96.25 100 LYS A C 1
ATOM 805 O O . LYS A 1 100 ? -12.134 3.031 17.514 1.00 96.25 100 LYS A O 1
ATOM 810 N N . LYS A 1 101 ? -11.509 4.844 16.349 1.00 96.06 101 LYS A N 1
ATOM 811 C CA . LYS A 1 101 ? -11.538 5.764 17.499 1.00 96.06 101 LYS A CA 1
ATOM 812 C C . LYS A 1 101 ? -12.950 5.931 18.061 1.00 96.06 101 LYS A C 1
ATOM 814 O O . LYS A 1 101 ? -13.120 5.877 19.274 1.00 96.06 101 LYS A O 1
ATOM 819 N N . ALA A 1 102 ? -13.946 6.093 17.192 1.00 97.25 102 ALA A N 1
ATOM 820 C CA . ALA A 1 102 ? -15.345 6.194 17.598 1.00 97.25 102 ALA A CA 1
ATOM 821 C C . ALA A 1 102 ? -15.826 4.912 18.296 1.00 97.25 102 ALA A C 1
ATOM 823 O O . ALA A 1 102 ? -16.459 4.985 19.344 1.00 97.25 102 ALA A O 1
ATOM 824 N N . ALA A 1 103 ? -15.458 3.742 17.767 1.00 96.31 103 ALA A N 1
ATOM 825 C CA . ALA A 1 103 ? -15.781 2.457 18.378 1.00 96.31 103 ALA A CA 1
ATOM 826 C C . ALA A 1 103 ? -15.136 2.294 19.765 1.00 96.31 103 ALA A C 1
ATOM 828 O O . ALA A 1 103 ? -15.809 1.865 20.695 1.00 96.31 103 ALA A O 1
ATOM 829 N N . LEU A 1 104 ? -13.866 2.685 19.932 1.00 94.62 104 LEU A N 1
ATOM 830 C CA . LEU A 1 104 ? -13.197 2.659 21.240 1.00 94.62 104 LEU A CA 1
ATOM 831 C C . LEU A 1 104 ? -13.855 3.606 22.254 1.00 94.62 104 LEU A C 1
ATOM 833 O O . LEU A 1 104 ? -13.964 3.259 23.426 1.00 94.62 104 LEU A O 1
ATOM 837 N N . ALA A 1 105 ? -14.314 4.779 21.811 1.00 94.25 105 ALA A N 1
ATOM 838 C CA . ALA A 1 105 ? -15.021 5.730 22.668 1.00 94.25 105 ALA A CA 1
ATOM 839 C C . ALA A 1 105 ? -16.416 5.237 23.088 1.00 94.25 105 ALA A C 1
ATOM 841 O O . ALA A 1 105 ? -16.882 5.593 24.166 1.00 94.25 105 ALA A O 1
ATOM 842 N N . ALA A 1 106 ? -17.067 4.417 22.259 1.00 96.69 106 ALA A N 1
ATOM 843 C CA . ALA A 1 106 ? -18.374 3.833 22.551 1.00 96.69 106 ALA A CA 1
ATOM 844 C C . ALA A 1 106 ? -18.317 2.635 23.523 1.00 96.69 106 ALA A C 1
ATOM 846 O O . ALA A 1 106 ? -19.362 2.184 23.991 1.00 96.69 106 ALA A O 1
ATOM 847 N N . LEU A 1 107 ? -17.126 2.097 23.820 1.00 95.31 107 LEU A N 1
ATOM 848 C CA . LEU A 1 107 ? -16.972 0.984 24.757 1.00 95.31 107 LEU A CA 1
ATOM 849 C C . LEU A 1 107 ? -17.115 1.439 26.223 1.00 95.31 107 LEU A C 1
ATOM 851 O O . LEU A 1 107 ? -16.655 2.525 26.581 1.00 95.31 107 LEU A O 1
ATOM 855 N N . PRO A 1 108 ? -17.656 0.577 27.103 1.00 96.00 108 PRO A N 1
ATOM 856 C CA . PRO A 1 108 ? -17.557 0.747 28.550 1.00 96.00 108 PRO A CA 1
ATOM 857 C C . PRO A 1 108 ? -16.098 0.795 29.033 1.00 96.00 108 PRO A C 1
ATOM 859 O O . PRO A 1 108 ? -15.217 0.170 28.438 1.00 96.00 108 PRO A O 1
ATOM 862 N N . GLU A 1 109 ? -15.853 1.482 30.152 1.00 92.06 109 GLU A N 1
ATOM 863 C CA . GLU A 1 109 ? -14.506 1.770 30.674 1.00 92.06 109 GLU A CA 1
ATOM 864 C C . GLU A 1 109 ? -13.634 0.515 30.860 1.00 92.06 109 GLU A C 1
ATOM 866 O O . GLU A 1 109 ? -12.459 0.511 30.489 1.00 92.06 109 GLU A O 1
ATOM 871 N N . ASP A 1 110 ? -14.209 -0.571 31.381 1.00 92.81 110 ASP A N 1
ATOM 872 C CA . ASP A 1 110 ? -13.474 -1.811 31.657 1.00 92.81 110 ASP A CA 1
ATOM 873 C C . ASP A 1 110 ? -12.982 -2.493 30.375 1.00 92.81 110 ASP A C 1
ATOM 875 O O . ASP A 1 110 ? -11.842 -2.956 30.298 1.00 92.81 110 ASP A O 1
ATOM 879 N N . LEU A 1 111 ? -13.815 -2.496 29.330 1.00 93.31 111 LEU A N 1
ATOM 880 C CA . LEU A 1 111 ? -13.466 -3.063 28.026 1.00 93.31 111 LEU A CA 1
ATOM 881 C C . LEU A 1 111 ? -12.509 -2.155 27.253 1.00 93.31 111 LEU A C 1
ATOM 883 O O . LEU A 1 111 ? -11.645 -2.653 26.528 1.00 93.31 111 LEU A O 1
ATOM 887 N N . ARG A 1 112 ? -12.613 -0.833 27.435 1.00 93.00 112 ARG A N 1
ATOM 888 C CA . ARG A 1 112 ? -11.708 0.129 26.799 1.00 93.00 112 ARG A CA 1
ATOM 889 C C . ARG A 1 112 ? -10.264 -0.074 27.260 1.00 93.00 112 ARG A C 1
ATOM 891 O O . ARG A 1 112 ? -9.371 -0.167 26.422 1.00 93.00 112 ARG A O 1
ATOM 898 N N . LYS A 1 113 ? -10.045 -0.270 28.567 1.00 90.62 113 LYS A N 1
ATOM 899 C CA . LYS A 1 113 ? -8.713 -0.561 29.138 1.00 90.62 113 LYS A CA 1
ATOM 900 C C . LYS A 1 113 ? -8.073 -1.820 28.548 1.00 90.62 113 LYS A C 1
ATOM 902 O O . LYS A 1 113 ? -6.863 -1.850 28.332 1.00 90.62 113 LYS A O 1
ATOM 907 N N . LEU A 1 114 ? -8.871 -2.856 28.283 1.00 90.06 114 LEU A N 1
ATOM 908 C CA . LEU A 1 114 ? -8.387 -4.084 27.645 1.00 90.06 114 LEU A CA 1
ATOM 909 C C . LEU A 1 114 ? -8.048 -3.864 26.163 1.00 90.06 114 LEU A C 1
ATOM 911 O O . LEU A 1 114 ? -7.046 -4.394 25.686 1.00 90.06 114 LEU A O 1
ATOM 915 N N . ALA A 1 115 ? -8.854 -3.072 25.451 1.00 91.31 115 ALA A N 1
ATOM 916 C CA . ALA A 1 115 ? -8.673 -2.786 24.028 1.00 91.31 115 ALA A CA 1
ATOM 917 C C . ALA A 1 115 ? -7.482 -1.855 23.724 1.00 91.31 115 ALA A C 1
ATOM 919 O O . ALA A 1 115 ? -6.875 -1.978 22.660 1.00 91.31 115 ALA A O 1
ATOM 920 N N . ASP A 1 116 ? -7.123 -0.956 24.646 1.00 89.69 116 ASP A N 1
ATOM 921 C CA . ASP A 1 116 ? -5.985 -0.033 24.492 1.00 89.69 116 ASP A CA 1
ATOM 922 C C . ASP A 1 116 ? -4.615 -0.714 24.657 1.00 89.69 116 ASP A C 1
ATOM 924 O O . ASP A 1 116 ? -3.569 -0.133 24.351 1.00 89.69 116 ASP A O 1
ATOM 928 N N . ARG A 1 117 ? -4.592 -1.972 25.109 1.00 90.75 117 ARG A N 1
ATOM 929 C CA . ARG A 1 117 ? -3.359 -2.745 25.247 1.00 90.75 117 ARG A CA 1
ATOM 930 C C . ARG A 1 117 ? -2.728 -3.016 23.876 1.00 90.75 117 ARG A C 1
ATOM 932 O O . ARG A 1 117 ? -3.368 -3.531 22.964 1.00 90.75 117 ARG A O 1
ATOM 939 N N . LEU A 1 118 ? -1.424 -2.754 23.755 1.00 89.06 118 LEU A N 1
ATOM 940 C CA . LEU A 1 118 ? -0.654 -3.110 22.562 1.00 89.06 118 LEU A CA 1
ATOM 941 C C . LEU A 1 118 ? -0.669 -4.633 22.344 1.00 89.06 118 LEU A C 1
ATOM 943 O O . LEU A 1 118 ? -0.195 -5.392 23.192 1.00 89.06 118 LEU A O 1
ATOM 947 N N . GLN A 1 119 ? -1.165 -5.077 21.187 1.00 89.62 119 GLN A N 1
ATOM 948 C CA . GLN A 1 119 ? -1.075 -6.476 20.774 1.00 89.62 119 GLN A CA 1
ATOM 949 C C . GLN A 1 119 ? 0.366 -6.794 20.340 1.00 89.62 119 GLN A C 1
ATOM 951 O O . GLN A 1 119 ? 0.862 -6.239 19.362 1.00 89.62 119 GLN A O 1
ATOM 956 N N . THR A 1 120 ? 1.040 -7.686 21.068 1.00 92.19 120 THR A N 1
ATOM 957 C CA . THR A 1 120 ? 2.418 -8.147 20.786 1.00 92.19 120 THR A CA 1
ATOM 958 C C . THR A 1 120 ? 2.480 -9.456 19.996 1.00 92.19 120 THR A C 1
ATOM 960 O O . THR A 1 120 ? 3.565 -9.939 19.669 1.00 92.19 120 THR A O 1
ATOM 963 N N . GLU A 1 121 ? 1.329 -10.049 19.681 1.00 90.69 121 GLU A N 1
ATOM 964 C CA . GLU A 1 121 ? 1.246 -11.281 18.903 1.00 90.69 121 GLU A CA 1
ATOM 965 C C . GLU A 1 121 ? 1.762 -11.074 17.477 1.00 90.69 121 GLU A C 1
ATOM 967 O O . GLU A 1 121 ? 1.486 -10.070 16.817 1.00 90.69 121 GLU A O 1
ATOM 972 N N . LYS A 1 122 ? 2.523 -12.052 16.982 1.00 90.62 122 LYS A N 1
ATOM 973 C CA . LYS A 1 122 ? 3.025 -12.030 15.609 1.00 90.62 122 LYS A CA 1
ATOM 974 C C . LYS A 1 122 ? 1.895 -12.371 14.644 1.00 90.62 122 LYS A C 1
ATOM 976 O O . LYS A 1 122 ? 1.065 -13.232 14.923 1.00 90.62 122 LYS A O 1
ATOM 981 N N . VAL A 1 123 ? 1.924 -11.747 13.469 1.00 88.75 123 VAL A N 1
ATOM 982 C CA . VAL A 1 123 ? 1.042 -12.111 12.353 1.00 88.75 123 VAL A CA 1
ATOM 983 C C . VAL A 1 123 ? 1.230 -13.604 12.043 1.00 88.75 123 VAL A C 1
ATOM 985 O O . VAL A 1 123 ? 2.373 -14.074 12.010 1.00 88.75 123 VAL A O 1
ATOM 988 N N . PRO A 1 124 ? 0.145 -14.370 11.836 1.00 91.25 124 PRO A N 1
ATOM 989 C CA . PRO A 1 124 ? 0.245 -15.809 11.661 1.00 91.25 124 PRO A CA 1
ATOM 990 C C . PRO A 1 124 ? 1.006 -16.155 10.374 1.00 91.25 124 PRO A C 1
ATOM 992 O O . PRO A 1 124 ? 0.779 -15.575 9.310 1.00 91.25 124 PRO A O 1
ATOM 995 N N . LEU A 1 125 ? 1.916 -17.127 10.471 1.00 89.19 125 LEU A N 1
ATOM 996 C CA . LEU A 1 125 ? 2.857 -17.464 9.395 1.00 89.19 125 LEU A CA 1
ATOM 997 C C . LEU A 1 125 ? 2.187 -18.147 8.188 1.00 89.19 125 LEU A C 1
ATOM 999 O O . LEU A 1 125 ? 2.771 -18.233 7.115 1.00 89.19 125 LEU A O 1
ATOM 1003 N N . ASN A 1 126 ? 0.953 -18.627 8.350 1.00 87.81 126 ASN A N 1
ATOM 1004 C CA . ASN A 1 126 ? 0.148 -19.247 7.296 1.00 87.81 126 ASN A CA 1
ATOM 1005 C C . ASN A 1 126 ? -0.674 -18.233 6.474 1.00 87.81 126 ASN A C 1
ATOM 1007 O O . ASN A 1 126 ? -1.509 -18.649 5.667 1.00 87.81 126 ASN A O 1
ATOM 1011 N N . ARG A 1 127 ? -0.468 -16.921 6.661 1.00 88.88 127 ARG A N 1
ATOM 1012 C CA . ARG A 1 127 ? -1.124 -15.891 5.849 1.00 88.88 127 ARG A CA 1
ATOM 1013 C C . ARG A 1 127 ? -0.622 -15.972 4.407 1.00 88.88 127 ARG A C 1
ATOM 1015 O O . ARG A 1 127 ? 0.527 -15.649 4.124 1.00 88.88 127 ARG A O 1
ATOM 1022 N N . GLN A 1 128 ? -1.491 -16.401 3.497 1.00 85.69 128 GLN A N 1
ATOM 1023 C CA . GLN A 1 128 ? -1.161 -16.472 2.078 1.00 85.69 128 GLN A CA 1
ATOM 1024 C C . GLN A 1 128 ? -1.059 -15.065 1.483 1.00 85.69 128 GLN A C 1
ATOM 1026 O O . GLN A 1 128 ? -1.907 -14.208 1.735 1.00 85.69 128 GLN A O 1
ATOM 1031 N N . MET A 1 129 ? -0.016 -14.844 0.686 1.00 89.56 129 MET A N 1
ATOM 1032 C CA . MET A 1 129 ? 0.105 -13.656 -0.153 1.00 89.56 129 MET A CA 1
ATOM 1033 C C . MET A 1 129 ? -0.607 -13.899 -1.479 1.00 89.56 129 MET A C 1
ATOM 1035 O O . MET A 1 129 ? -0.701 -15.037 -1.947 1.00 89.56 129 MET A O 1
ATOM 1039 N N . PHE A 1 130 ? -1.096 -12.824 -2.092 1.00 89.25 130 PHE A N 1
ATOM 1040 C CA . PHE A 1 130 ? -1.671 -12.902 -3.427 1.00 89.25 130 PHE A CA 1
ATOM 1041 C C . PHE A 1 130 ? -0.615 -13.414 -4.409 1.00 89.25 130 PHE A C 1
ATOM 1043 O O . PHE A 1 130 ? 0.497 -12.893 -4.478 1.00 89.25 130 PHE A O 1
ATOM 1050 N N . THR A 1 131 ? -0.971 -14.463 -5.139 1.00 90.19 131 THR A N 1
ATOM 1051 C CA . THR A 1 131 ? -0.155 -15.072 -6.190 1.00 90.19 131 THR A CA 1
ATOM 1052 C C . THR A 1 131 ? -0.741 -14.691 -7.543 1.00 90.19 131 THR A C 1
ATOM 1054 O O . THR A 1 131 ? -1.950 -14.496 -7.659 1.00 90.19 131 THR A O 1
ATOM 1057 N N . HIS A 1 132 ? 0.104 -14.561 -8.571 1.00 93.25 132 HIS A N 1
ATOM 1058 C CA . HIS A 1 132 ? -0.367 -14.248 -9.927 1.00 93.25 132 HIS A CA 1
ATOM 1059 C C . HIS A 1 132 ? -1.318 -15.322 -10.477 1.00 93.25 132 HIS A C 1
ATOM 1061 O O . HIS A 1 132 ? -2.261 -15.000 -11.192 1.00 93.25 132 HIS A O 1
ATOM 1067 N N . THR A 1 133 ? -1.089 -16.586 -10.115 1.00 91.44 133 THR A N 1
ATOM 1068 C CA . THR A 1 133 ? -1.923 -17.732 -10.489 1.00 91.44 133 THR A CA 1
ATOM 1069 C C . THR A 1 133 ? -2.370 -18.442 -9.215 1.00 91.44 133 THR A C 1
ATOM 1071 O O . THR A 1 133 ? -1.514 -18.713 -8.366 1.00 91.44 133 THR A O 1
ATOM 1074 N N . PRO A 1 134 ? -3.673 -18.749 -9.050 1.00 89.75 134 PRO A N 1
ATOM 1075 C CA . PRO A 1 134 ? -4.153 -19.416 -7.849 1.00 89.75 134 PRO A CA 1
ATOM 1076 C C . PRO A 1 134 ? -3.497 -20.798 -7.684 1.00 89.75 134 PRO A C 1
ATOM 1078 O O . PRO A 1 134 ? -3.177 -21.458 -8.676 1.00 89.75 134 PRO A O 1
ATOM 1081 N N . PRO A 1 135 ? -3.296 -21.263 -6.441 1.00 86.31 135 PRO A N 1
ATOM 1082 C CA . PRO A 1 135 ? -2.703 -22.568 -6.186 1.00 86.31 135 PRO A CA 1
ATOM 1083 C C . PRO A 1 135 ? -3.628 -23.701 -6.647 1.00 86.31 135 PRO A C 1
ATOM 1085 O O . PRO A 1 135 ? -4.846 -23.633 -6.487 1.00 86.31 135 PRO A O 1
ATOM 1088 N N . ILE A 1 136 ? -3.033 -24.782 -7.157 1.00 89.50 136 ILE A N 1
ATOM 1089 C CA . ILE A 1 136 ? -3.768 -25.992 -7.544 1.00 89.50 136 ILE A CA 1
ATOM 1090 C C . ILE A 1 136 ? -4.419 -26.609 -6.288 1.00 89.50 136 ILE A C 1
ATOM 1092 O O . ILE A 1 136 ? -3.712 -26.838 -5.294 1.00 89.50 136 ILE A O 1
ATOM 1096 N N . PRO A 1 137 ? -5.734 -26.910 -6.302 1.00 85.56 137 PRO A N 1
ATOM 1097 C CA . PRO A 1 137 ? -6.407 -27.549 -5.175 1.00 85.56 137 PRO A CA 1
ATOM 1098 C C . PRO A 1 137 ? -5.699 -28.843 -4.744 1.00 85.56 137 PRO A C 1
ATOM 1100 O O . PRO A 1 137 ? -5.370 -29.691 -5.566 1.00 85.56 137 PRO A O 1
ATOM 1103 N N . GLY A 1 138 ? -5.439 -28.997 -3.443 1.00 81.06 138 GLY A N 1
ATOM 1104 C CA . GLY A 1 138 ? -4.866 -30.225 -2.870 1.00 81.06 138 GLY A CA 1
ATOM 1105 C C . GLY A 1 138 ? -3.343 -30.409 -2.996 1.00 81.06 138 GLY A C 1
ATOM 1106 O O . GLY A 1 138 ? -2.792 -31.245 -2.280 1.00 81.06 138 GLY A O 1
ATOM 1107 N N . PHE A 1 139 ? -2.626 -29.605 -3.791 1.00 75.56 139 PHE A N 1
ATOM 1108 C CA . PHE A 1 139 ? -1.179 -29.785 -4.024 1.00 75.56 139 PHE A CA 1
ATOM 1109 C C . PHE A 1 139 ? -0.331 -29.715 -2.735 1.00 75.56 139 PHE A C 1
ATOM 1111 O O . PHE A 1 139 ? 0.526 -30.559 -2.475 1.00 75.56 139 PHE A O 1
ATOM 1118 N N . ASN A 1 140 ? -0.629 -28.758 -1.851 1.00 68.56 140 ASN A N 1
ATOM 1119 C CA . ASN A 1 140 ? 0.108 -28.578 -0.591 1.00 68.56 140 ASN A CA 1
ATOM 1120 C C . ASN A 1 140 ? -0.264 -29.604 0.500 1.00 68.56 140 ASN A C 1
ATOM 1122 O O . ASN A 1 140 ? 0.432 -29.703 1.512 1.00 68.56 140 ASN A O 1
ATOM 1126 N N . GLN A 1 141 ? -1.349 -30.369 0.326 1.00 66.25 141 GLN A N 1
ATOM 1127 C CA . GLN A 1 141 ? -1.777 -31.379 1.303 1.00 66.25 141 GLN A CA 1
ATOM 1128 C C . GLN A 1 141 ? -0.921 -32.655 1.201 1.00 66.25 141 GLN A C 1
ATOM 1130 O O . GLN A 1 141 ? -0.622 -33.282 2.218 1.00 66.25 141 GLN A O 1
ATOM 1135 N N . GLN A 1 142 ? -0.439 -32.988 -0.001 1.00 59.75 142 GLN A N 1
ATOM 1136 C CA . GLN A 1 142 ? 0.318 -34.215 -0.284 1.00 59.75 142 GLN A CA 1
ATOM 1137 C C . GLN A 1 142 ? 1.736 -34.203 0.317 1.00 59.75 142 GLN A C 1
ATOM 1139 O O . GLN A 1 142 ? 2.217 -35.225 0.807 1.00 59.75 142 GLN A O 1
ATOM 1144 N N . GLN A 1 143 ? 2.397 -33.040 0.376 1.00 55.06 143 GLN A N 1
ATOM 1145 C CA . GLN A 1 143 ? 3.778 -32.939 0.877 1.00 55.06 143 GLN A CA 1
ATOM 1146 C C . GLN A 1 143 ? 3.921 -33.221 2.384 1.00 55.06 143 GLN A C 1
ATOM 1148 O O . GLN A 1 143 ? 5.007 -33.582 2.845 1.00 55.06 143 GLN A O 1
ATOM 1153 N N . ARG A 1 144 ? 2.841 -33.092 3.170 1.00 55.12 144 ARG A N 1
ATOM 1154 C CA . ARG A 1 144 ? 2.871 -33.347 4.624 1.00 55.12 144 ARG A CA 1
ATOM 1155 C C . ARG A 1 144 ? 2.890 -34.839 4.965 1.00 55.12 144 ARG A C 1
ATOM 1157 O O . ARG A 1 144 ? 3.365 -35.199 6.037 1.00 55.12 144 ARG A O 1
ATOM 1164 N N . VAL A 1 145 ? 2.442 -35.703 4.052 1.00 54.78 145 VAL A N 1
ATOM 1165 C CA . VAL A 1 145 ? 2.353 -37.158 4.272 1.00 54.78 145 VAL A CA 1
ATOM 1166 C C . VAL A 1 145 ? 3.702 -37.863 4.018 1.00 54.78 145 VAL A C 1
ATOM 1168 O O . VAL A 1 145 ? 3.946 -38.946 4.545 1.00 54.78 145 VAL A O 1
ATOM 1171 N N . GLY A 1 146 ? 4.627 -37.232 3.277 1.00 52.53 146 GLY A N 1
ATOM 1172 C CA . GLY A 1 146 ? 5.887 -37.848 2.830 1.00 52.53 146 GLY A CA 1
ATOM 1173 C C . GLY A 1 146 ? 7.134 -37.618 3.698 1.00 52.53 146 GLY A C 1
ATOM 1174 O O . GLY A 1 146 ? 8.118 -38.337 3.536 1.00 52.53 146 GLY A O 1
ATOM 1175 N N . LYS A 1 147 ? 7.139 -36.665 4.643 1.00 47.16 147 LYS A N 1
ATOM 1176 C CA . LYS A 1 147 ? 8.301 -36.432 5.531 1.00 47.16 147 LYS A CA 1
ATOM 1177 C C . LYS A 1 147 ? 8.245 -37.314 6.784 1.00 47.16 147 LYS A C 1
ATOM 1179 O O . LYS A 1 147 ? 8.185 -36.823 7.908 1.00 47.16 147 LYS A O 1
ATOM 1184 N N . ARG A 1 148 ? 8.276 -38.637 6.602 1.00 50.88 148 ARG A N 1
ATOM 1185 C CA . ARG A 1 148 ? 8.599 -39.575 7.691 1.00 50.88 148 ARG A CA 1
ATOM 1186 C C . ARG A 1 148 ? 10.114 -39.548 7.951 1.00 50.88 148 ARG A C 1
ATOM 1188 O O . ARG A 1 148 ? 10.907 -39.551 7.013 1.00 50.88 148 ARG A O 1
ATOM 1195 N N . LYS A 1 149 ? 10.477 -39.468 9.238 1.00 53.12 149 LYS A N 1
ATOM 1196 C CA . LYS A 1 149 ? 11.830 -39.402 9.826 1.00 53.12 149 LYS A CA 1
ATOM 1197 C C . LYS A 1 149 ? 12.906 -40.135 9.002 1.00 53.12 149 LYS A C 1
ATOM 1199 O O . LYS A 1 149 ? 12.921 -41.360 8.966 1.00 53.12 149 LYS A O 1
ATOM 1204 N N . ARG A 1 150 ? 13.876 -39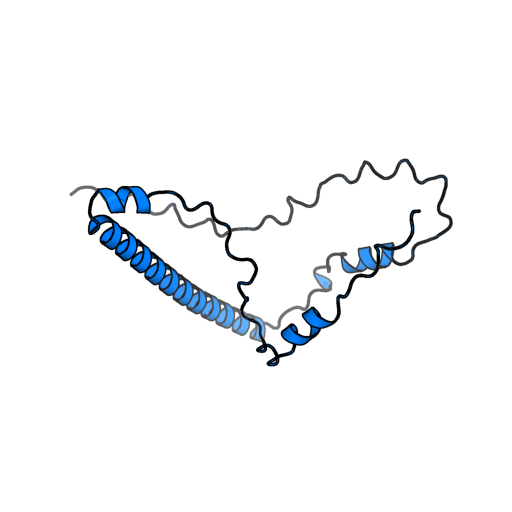.400 8.452 1.00 51.47 150 ARG A N 1
ATOM 1205 C CA . ARG A 1 150 ? 15.218 -39.927 8.152 1.00 51.47 150 ARG A CA 1
ATOM 1206 C C . ARG A 1 150 ? 16.186 -39.211 9.090 1.00 51.47 150 ARG A C 1
ATOM 1208 O O . ARG A 1 150 ? 16.346 -38.004 8.956 1.00 51.47 150 ARG A O 1
ATOM 1215 N N . GLY A 1 151 ? 16.753 -39.923 10.068 1.00 51.06 151 GLY A N 1
ATOM 1216 C CA . GLY A 1 151 ? 17.842 -39.381 10.895 1.00 51.06 151 GLY A CA 1
ATOM 1217 C C . GLY A 1 151 ? 17.778 -39.579 12.413 1.00 51.06 151 GLY A C 1
ATOM 1218 O O . GLY A 1 151 ? 18.384 -38.791 13.125 1.00 51.06 151 GLY A O 1
ATOM 1219 N N . GLN A 1 152 ? 17.087 -40.595 12.940 1.00 49.09 152 GLN A N 1
ATOM 1220 C CA . GLN A 1 152 ? 17.281 -40.997 14.342 1.00 49.09 152 GLN A CA 1
ATOM 1221 C C . GLN A 1 152 ? 17.262 -42.524 14.466 1.00 49.09 152 GLN A C 1
ATOM 1223 O O . GLN A 1 152 ? 16.307 -43.113 14.956 1.00 49.09 152 GLN A O 1
ATOM 1228 N N . ALA A 1 153 ? 18.308 -43.162 13.948 1.00 45.78 153 ALA A N 1
ATOM 1229 C CA . ALA A 1 153 ? 18.672 -44.536 14.272 1.00 45.78 153 ALA A CA 1
ATOM 1230 C C . ALA A 1 153 ? 20.194 -44.659 14.106 1.00 45.78 153 ALA A C 1
ATOM 1232 O O . ALA A 1 153 ? 20.704 -44.391 13.021 1.00 45.78 153 ALA A O 1
ATOM 1233 N N . GLY A 1 154 ? 20.901 -45.015 15.183 1.00 47.91 154 GLY A N 1
ATOM 1234 C CA . GLY A 1 154 ? 22.314 -45.409 15.129 1.00 47.91 154 GLY A CA 1
ATOM 1235 C C . GLY A 1 154 ? 23.312 -44.487 15.835 1.00 47.91 154 GLY A C 1
ATOM 1236 O O . GLY A 1 154 ? 24.184 -43.926 15.181 1.00 47.91 154 GLY A O 1
ATOM 1237 N N . ARG A 1 155 ? 23.213 -44.370 17.165 1.00 45.31 155 ARG A N 1
ATOM 1238 C CA . ARG A 1 155 ? 24.372 -44.272 18.075 1.00 45.31 155 ARG A CA 1
ATOM 1239 C C . ARG A 1 155 ? 24.011 -45.030 19.354 1.00 45.31 155 ARG A C 1
ATOM 1241 O O . ARG A 1 155 ? 23.526 -44.436 20.312 1.00 45.31 155 ARG A O 1
ATOM 1248 N N . GLY A 1 156 ? 24.112 -46.351 19.259 1.00 39.88 156 GLY A N 1
ATOM 1249 C CA . GLY A 1 156 ? 24.376 -47.239 20.387 1.00 39.88 156 GLY A CA 1
ATOM 1250 C C . GLY A 1 156 ? 25.837 -47.645 20.309 1.00 39.88 156 GLY A C 1
ATOM 1251 O O . GLY A 1 156 ? 26.346 -47.663 19.162 1.00 39.88 156 GLY A O 1
#

Radius of gyration: 29.79 Å; chains: 1; bounding box: 69×91×63 Å

Secondary structure (DSSP, 8-state):
-------SSS--------GGGGS-----SSGGG-SSS-----THHHHHHHHHSPPPTTTSPPPPHHHHHHHHHHHHHHHHHHHHHHHHHHHHHHHHHHHHHHHHHHS-HHHHHHHTS---PPPPTT-PPP-SSPPPTTHHHHTTTS----S-----

Sequence (156 aa):
MLAFRAGRKVFKQIVHYDTTALSRVSVAGFAKKAEESAGGKDHKTPRLLKILEELTEDEMPKLSPEDAQLWKEATKEYSRLKMMQHRAWQTDLSIKLQLKKAALAALPEDLRKLADRLQTEKVPLNRQMFTHTPPIPGFNQQQRVGKRKRGQAGRG

Foldseek 3Di:
DDDDPDDDPPDPCPDDPPPVPPPPPDPPPPPPPDPPDDPDDPPVVVVVVVVVDDDDPVNDDDDDPVVVVVVVVVVVVVVVVVVVVVVVVVVVVVVVVVVVVVVLVPDDPVVNVVVPDDDPDDDDPPDDDDDPDDDDPPPVVVVVVPPDDDDPDDDD

pLDDT: mean 72.9, std 23.23, range [32.47, 98.56]